Protein AF-A0A3M7M5H5-F1 (afdb_monomer_lite)

Secondary structure (DSSP, 8-state):
-EEEEE-TTSTTSEEEEE-EEEE--GGGHHHHHHHHHHHT--EEETTTEEEE--HHHIIIIIHHHHHHSPPPSGGGHHHH-

InterPro domains:
  IPR004860 Homing endonuclease, LAGLIDADG domain [PF00961] (9-81)
  IPR027434 Homing endonuclease [G3DSA:3.10.28.10] (1-81)
  IPR027434 Homing endonuclease [SSF55608] (13-80)
  IPR051289 LAGLIDADG Homing Endonuclease [PTHR36181] (14-81)

Foldseek 3Di:
DWDWDADPVDPVRTDIWDKDKDFADLVVLVVLVVVCVVQVAADDDPSTMGMHGPPCSCVVGVLVVCVVVPDDDPCSVVSVD

Structure (mmCIF, N/CA/C/O backbone):
data_AF-A0A3M7M5H5-F1
#
_entry.id   AF-A0A3M7M5H5-F1
#
loop_
_atom_site.group_PDB
_atom_site.id
_atom_site.type_symbol
_atom_site.label_atom_id
_atom_site.label_alt_id
_atom_site.label_comp_id
_atom_site.label_asym_id
_atom_site.label_entity_id
_atom_site.label_seq_id
_atom_site.pdbx_PDB_ins_code
_atom_site.Cartn_x
_atom_site.Cartn_y
_atom_site.Cartn_z
_atom_site.occupancy
_atom_site.B_iso_or_equiv
_atom_site.auth_seq_id
_atom_site.auth_comp_id
_atom_site.auth_asym_id
_atom_site.auth_atom_id
_atom_site.pdbx_PDB_model_num
ATOM 1 N N . MET A 1 1 ? -1.021 -6.128 -4.383 1.00 85.56 1 MET A N 1
ATOM 2 C CA . MET A 1 1 ? -0.943 -6.602 -5.786 1.00 85.56 1 MET A CA 1
ATOM 3 C C . MET A 1 1 ? 0.497 -6.515 -6.240 1.00 85.56 1 MET A C 1
ATOM 5 O O . MET A 1 1 ? 1.089 -5.452 -6.082 1.00 85.56 1 MET A O 1
ATOM 9 N N . VAL A 1 2 ? 1.018 -7.586 -6.833 1.00 92.00 2 VAL A N 1
ATOM 10 C CA . VAL A 1 2 ? 2.354 -7.627 -7.439 1.00 92.00 2 VAL A CA 1
ATOM 11 C C . VAL A 1 2 ? 2.200 -7.813 -8.949 1.00 92.00 2 VAL A C 1
ATOM 13 O O . VAL A 1 2 ? 1.353 -8.589 -9.391 1.00 92.00 2 VAL A O 1
ATOM 16 N N . LYS A 1 3 ? 2.969 -7.080 -9.758 1.00 92.94 3 LYS A N 1
ATOM 17 C CA . LYS A 1 3 ? 3.062 -7.290 -11.211 1.00 92.94 3 LYS A CA 1
ATOM 18 C C . LYS A 1 3 ? 4.512 -7.266 -11.665 1.00 92.94 3 LYS A C 1
ATOM 20 O O . LYS A 1 3 ? 5.308 -6.498 -11.137 1.00 92.94 3 LYS A O 1
ATOM 25 N N . LEU A 1 4 ? 4.822 -8.016 -12.715 1.00 93.62 4 LEU A N 1
ATOM 26 C CA . LEU A 1 4 ? 6.052 -7.837 -13.479 1.00 93.62 4 LEU A CA 1
ATOM 27 C C . LEU A 1 4 ? 5.793 -6.846 -14.613 1.00 93.62 4 LEU A C 1
ATOM 29 O O . LEU A 1 4 ? 4.848 -7.001 -15.386 1.00 93.62 4 LEU A O 1
ATOM 33 N N . ARG A 1 5 ? 6.621 -5.808 -14.703 1.00 93.25 5 ARG A N 1
ATOM 34 C CA . ARG A 1 5 ? 6.620 -4.852 -15.808 1.00 93.25 5 ARG A CA 1
ATOM 35 C C . ARG A 1 5 ? 7.873 -5.087 -16.636 1.00 93.25 5 ARG A C 1
ATOM 37 O O . ARG A 1 5 ? 8.960 -4.694 -16.221 1.00 93.25 5 ARG A O 1
ATOM 44 N N . VAL A 1 6 ? 7.693 -5.722 -17.790 1.00 95.62 6 VAL A N 1
ATOM 45 C CA . VAL A 1 6 ? 8.767 -5.972 -18.760 1.00 95.62 6 VAL A CA 1
ATOM 46 C C . VAL A 1 6 ? 9.304 -4.640 -19.278 1.00 95.62 6 VAL A C 1
ATOM 48 O O . VAL A 1 6 ? 8.529 -3.720 -19.556 1.00 95.62 6 VAL A O 1
ATOM 51 N N . SER A 1 7 ? 10.626 -4.515 -19.340 1.00 94.94 7 SER A N 1
ATOM 52 C CA . SER A 1 7 ? 11.311 -3.339 -19.867 1.00 94.94 7 SER A CA 1
ATOM 53 C C . SER A 1 7 ? 12.788 -3.636 -20.096 1.00 94.94 7 SER A C 1
ATOM 55 O O . SER A 1 7 ? 13.479 -4.088 -19.185 1.00 94.94 7 SER A O 1
ATOM 57 N N . ASP A 1 8 ? 13.280 -3.259 -21.273 1.00 94.75 8 ASP A N 1
ATOM 58 C CA . ASP A 1 8 ? 14.687 -3.423 -21.662 1.00 94.75 8 ASP A CA 1
ATOM 59 C C . ASP A 1 8 ? 15.632 -2.445 -20.945 1.00 94.75 8 ASP A C 1
ATOM 61 O O . ASP A 1 8 ? 16.849 -2.574 -21.023 1.00 94.75 8 ASP A O 1
ATOM 65 N N . ALA A 1 9 ? 15.086 -1.470 -20.206 1.00 94.88 9 ALA A N 1
ATOM 66 C CA . ALA A 1 9 ? 15.874 -0.537 -19.400 1.00 94.88 9 ALA A CA 1
ATOM 67 C C . ALA A 1 9 ? 16.519 -1.201 -18.169 1.00 94.88 9 ALA A C 1
ATOM 69 O O . ALA A 1 9 ? 17.383 -0.603 -17.530 1.00 94.88 9 ALA A O 1
ATOM 70 N N . TYR A 1 10 ? 16.091 -2.415 -17.813 1.00 94.25 10 TYR A N 1
ATOM 71 C CA . TYR A 1 10 ? 16.591 -3.160 -16.663 1.00 94.25 10 TYR A CA 1
ATOM 72 C C . TYR A 1 10 ? 17.308 -4.423 -17.133 1.00 94.25 10 TYR A C 1
ATOM 74 O O . TYR A 1 10 ? 16.787 -5.167 -17.960 1.00 94.25 10 TYR A O 1
ATOM 82 N N . SER A 1 11 ? 18.466 -4.722 -16.542 1.00 94.69 11 SER A N 1
ATOM 83 C CA . SER A 1 11 ? 19.266 -5.916 -16.866 1.00 94.69 11 SER A CA 1
ATOM 84 C C . SER A 1 11 ? 18.520 -7.238 -16.645 1.00 94.69 11 SER A C 1
ATOM 86 O O . SER A 1 11 ? 18.809 -8.225 -17.311 1.00 94.69 11 SER A O 1
ATOM 88 N N . ALA A 1 12 ? 17.535 -7.251 -15.746 1.00 94.38 12 ALA A N 1
ATOM 89 C CA . ALA A 1 12 ? 16.658 -8.392 -15.491 1.00 94.38 12 ALA A CA 1
ATOM 90 C C . ALA A 1 12 ? 15.488 -8.518 -16.494 1.00 94.38 12 ALA A C 1
ATOM 92 O O . ALA A 1 12 ? 14.601 -9.345 -16.295 1.00 94.38 12 ALA A O 1
ATOM 93 N N . GLY A 1 13 ? 15.430 -7.677 -17.535 1.00 95.69 13 GLY A N 1
ATOM 94 C CA . GLY A 1 13 ? 14.336 -7.648 -18.515 1.00 95.69 13 GLY A CA 1
ATOM 95 C C . GLY A 1 13 ? 13.051 -6.979 -18.008 1.00 95.69 13 GLY A C 1
ATOM 96 O O . GLY A 1 13 ? 12.009 -7.036 -18.663 1.00 95.69 13 GLY A O 1
ATOM 97 N N . GLY A 1 14 ? 13.085 -6.343 -16.835 1.00 95.56 14 GLY A N 1
ATOM 98 C CA . GLY A 1 14 ? 11.954 -5.603 -16.287 1.00 95.56 14 GLY A CA 1
ATOM 99 C C . GLY A 1 14 ? 12.111 -5.243 -14.815 1.00 95.56 14 GLY A C 1
ATOM 100 O O . GLY A 1 14 ? 13.194 -5.335 -14.239 1.00 95.56 14 GLY A O 1
ATOM 101 N N . ARG A 1 15 ? 10.998 -4.838 -14.199 1.00 93.44 15 ARG A N 1
ATOM 102 C CA . ARG A 1 15 ? 10.908 -4.542 -12.764 1.00 93.44 15 ARG A CA 1
ATOM 103 C C . ARG A 1 15 ? 9.655 -5.131 -12.130 1.00 93.44 15 ARG A C 1
ATOM 105 O O . ARG A 1 15 ? 8.619 -5.264 -12.784 1.00 93.44 15 ARG A O 1
ATOM 112 N N . VAL A 1 16 ? 9.730 -5.394 -10.831 1.00 92.94 16 VAL A N 1
ATOM 113 C CA . VAL A 1 16 ? 8.560 -5.705 -10.004 1.00 92.94 16 VAL A CA 1
ATOM 114 C C . VAL A 1 16 ? 7.821 -4.402 -9.672 1.00 92.94 16 VAL A C 1
ATOM 116 O O . VAL A 1 16 ? 8.431 -3.370 -9.387 1.00 92.94 16 VAL A O 1
ATOM 119 N N . ASP A 1 17 ? 6.496 -4.429 -9.758 1.00 92.31 17 ASP A N 1
ATOM 120 C CA . ASP A 1 17 ? 5.592 -3.325 -9.441 1.00 92.31 17 ASP A CA 1
ATOM 121 C C . ASP A 1 17 ? 4.657 -3.779 -8.314 1.00 92.31 17 ASP A C 1
ATOM 123 O O . ASP A 1 17 ? 3.760 -4.601 -8.524 1.00 92.31 17 ASP A O 1
ATOM 127 N N . LEU A 1 18 ? 4.893 -3.259 -7.110 1.00 94.38 18 LEU A N 1
ATOM 128 C CA . LEU A 1 18 ? 4.075 -3.505 -5.925 1.00 94.38 18 LEU A CA 1
ATOM 129 C C . LEU A 1 18 ? 3.061 -2.370 -5.767 1.00 94.38 18 LEU A C 1
ATOM 131 O O . LEU A 1 18 ? 3.402 -1.194 -5.892 1.00 94.38 18 LEU A O 1
ATOM 135 N N . ALA A 1 19 ? 1.809 -2.710 -5.476 1.00 94.44 19 ALA A N 1
ATOM 136 C CA . ALA A 1 19 ? 0.793 -1.718 -5.160 1.00 94.44 19 ALA A CA 1
ATOM 137 C C . ALA A 1 19 ? -0.159 -2.192 -4.061 1.00 94.44 19 ALA A C 1
ATOM 139 O O . ALA A 1 19 ? -0.711 -3.300 -4.134 1.00 94.44 19 ALA A O 1
ATOM 140 N N . PHE A 1 20 ? -0.425 -1.296 -3.113 1.00 95.25 20 PHE A N 1
ATOM 141 C CA . PHE A 1 20 ? -1.601 -1.358 -2.255 1.00 95.25 20 PHE A CA 1
ATOM 142 C C . PHE A 1 20 ? -2.753 -0.624 -2.945 1.00 95.25 20 PHE A C 1
ATOM 144 O O . PHE A 1 20 ? -2.589 0.505 -3.416 1.00 95.25 20 PHE A O 1
ATOM 151 N N . VAL A 1 21 ? -3.904 -1.287 -3.055 1.00 94.44 21 VAL A N 1
ATOM 152 C CA . VAL A 1 21 ? -5.088 -0.756 -3.738 1.00 94.44 21 VAL A CA 1
ATOM 153 C C . VAL A 1 21 ? -6.317 -1.048 -2.893 1.00 94.44 21 VAL A C 1
ATOM 155 O O . VAL A 1 21 ? -6.575 -2.205 -2.559 1.00 94.44 21 VAL A O 1
ATOM 158 N N . LEU A 1 22 ? -7.085 -0.003 -2.601 1.00 93.94 22 LEU A N 1
ATOM 159 C CA . LEU A 1 22 ? -8.414 -0.095 -2.018 1.00 93.94 22 LEU A CA 1
ATOM 160 C C . LEU A 1 22 ? -9.414 0.520 -2.998 1.00 93.94 22 LEU A C 1
ATOM 162 O O . LEU A 1 22 ? -9.359 1.716 -3.288 1.00 93.94 22 LEU A O 1
ATOM 166 N N . THR A 1 23 ? -10.327 -0.305 -3.497 1.00 93.44 23 THR A N 1
ATOM 167 C CA . THR A 1 23 ? -11.395 0.119 -4.405 1.00 93.44 23 THR A CA 1
ATOM 168 C C . THR A 1 23 ? -12.677 0.339 -3.614 1.00 93.44 23 THR A C 1
ATOM 170 O O . THR A 1 23 ? -13.047 -0.496 -2.791 1.00 93.44 23 THR A O 1
ATOM 173 N N . GLN A 1 24 ? -13.369 1.442 -3.881 1.00 93.25 24 GLN A N 1
ATOM 174 C CA . GLN A 1 24 ? -14.659 1.756 -3.280 1.00 93.25 24 GLN A CA 1
ATOM 175 C C . GLN A 1 24 ? -15.581 2.444 -4.293 1.00 93.25 24 GLN A C 1
ATOM 177 O O . GLN A 1 24 ? -15.136 3.025 -5.286 1.00 93.25 24 GLN A O 1
ATOM 182 N N . HIS A 1 25 ? -16.890 2.374 -4.056 1.00 92.81 25 HIS A N 1
ATOM 183 C CA . HIS A 1 25 ? -17.864 3.122 -4.842 1.00 92.81 25 HIS A CA 1
ATOM 184 C C . HIS A 1 25 ? -17.588 4.633 -4.773 1.00 92.81 25 HIS A C 1
ATOM 186 O O . HIS A 1 25 ? -17.257 5.1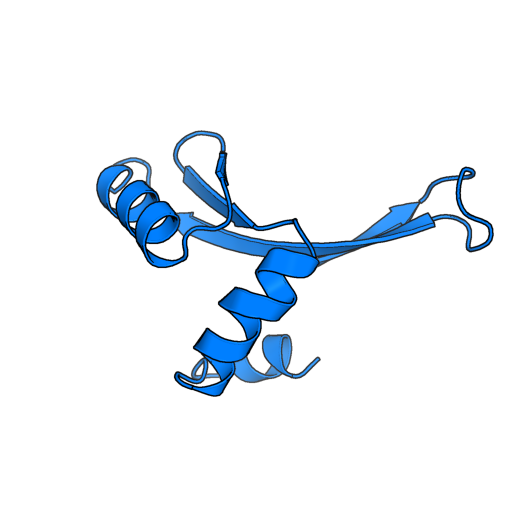74 -3.721 1.00 92.81 25 HIS A O 1
ATOM 192 N N . SER A 1 26 ? -17.840 5.353 -5.868 1.00 90.44 26 SER A N 1
ATOM 193 C CA . SER A 1 26 ? -17.605 6.806 -5.964 1.00 90.44 26 SER A CA 1
ATOM 194 C C . SER A 1 26 ? -18.433 7.655 -4.990 1.00 90.44 26 SER A C 1
ATOM 196 O O . SER A 1 26 ? -18.164 8.843 -4.832 1.00 90.44 26 SER A O 1
ATOM 198 N N . ARG 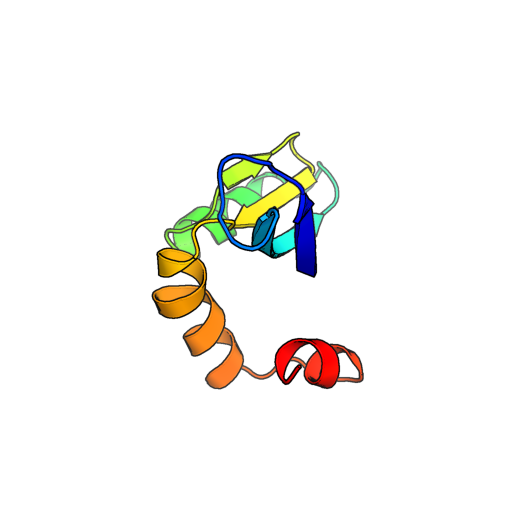A 1 27 ? -19.429 7.051 -4.327 1.00 92.69 27 ARG A N 1
ATOM 199 C CA . ARG A 1 27 ? -20.252 7.717 -3.304 1.00 92.69 27 ARG A CA 1
ATOM 200 C C . ARG A 1 27 ? -19.435 8.016 -2.044 1.00 92.69 27 ARG A C 1
ATOM 202 O O . ARG A 1 27 ? -19.699 9.004 -1.376 1.00 92.69 27 ARG A O 1
ATOM 209 N N . ASP A 1 28 ? -18.412 7.202 -1.779 1.00 91.69 28 ASP A N 1
ATOM 210 C CA . ASP A 1 28 ? -17.556 7.283 -0.592 1.00 91.69 28 ASP A CA 1
ATOM 211 C C . ASP A 1 28 ? -16.212 7.950 -0.914 1.00 91.69 28 ASP A C 1
ATOM 213 O O . ASP A 1 28 ? -15.175 7.648 -0.322 1.00 91.69 28 ASP A O 1
ATOM 217 N N . LEU A 1 29 ? -16.206 8.881 -1.872 1.00 89.75 29 LEU A N 1
ATOM 218 C CA . LEU A 1 29 ? -15.001 9.630 -2.228 1.00 89.75 29 LEU A CA 1
ATOM 219 C C . LEU A 1 29 ? -14.409 10.373 -1.018 1.00 89.75 29 LEU A C 1
ATOM 221 O O . LEU A 1 29 ? -13.191 10.504 -0.918 1.00 89.75 29 LEU A O 1
ATOM 225 N N . SER A 1 30 ? -15.253 10.855 -0.102 1.00 91.25 30 SER A N 1
ATOM 226 C CA . SER A 1 30 ? -14.820 11.474 1.155 1.00 91.25 30 SER A CA 1
ATOM 227 C C . SER A 1 30 ? -14.013 10.503 2.017 1.00 91.25 30 SER A C 1
ATOM 229 O O . SER A 1 30 ? -12.931 10.864 2.466 1.00 91.25 30 SER A O 1
ATOM 231 N N . LEU A 1 31 ? -14.472 9.256 2.170 1.00 91.88 31 LEU A N 1
ATOM 232 C CA . LEU A 1 31 ? -13.750 8.215 2.904 1.00 91.88 31 LEU A CA 1
ATOM 233 C C . LEU A 1 31 ? -12.389 7.920 2.264 1.00 91.88 31 LEU A C 1
ATOM 235 O O . LEU A 1 31 ? -11.386 7.835 2.966 1.00 91.88 31 LEU A O 1
ATOM 239 N N . ILE A 1 32 ? -12.337 7.808 0.933 1.00 91.00 32 ILE A N 1
ATOM 240 C CA . ILE A 1 32 ? -11.080 7.592 0.203 1.00 91.00 32 ILE A CA 1
ATOM 241 C C . ILE A 1 32 ? -10.077 8.724 0.457 1.00 91.00 32 ILE A C 1
ATOM 243 O O . ILE A 1 32 ? -8.895 8.452 0.659 1.00 91.00 32 ILE A O 1
ATOM 247 N N . LYS A 1 33 ? -10.538 9.981 0.487 1.00 89.00 33 LYS A N 1
ATOM 248 C CA . LYS A 1 33 ? -9.688 11.132 0.828 1.00 89.00 33 LYS A CA 1
ATOM 249 C C . LYS A 1 33 ? -9.183 11.049 2.267 1.00 89.00 33 LYS A C 1
ATOM 251 O O . LYS A 1 33 ? -7.982 11.143 2.480 1.00 89.00 33 LYS A O 1
ATOM 256 N N . CYS A 1 34 ? -10.069 10.763 3.223 1.00 92.12 34 CYS A N 1
ATOM 257 C CA . CYS A 1 34 ? -9.679 10.596 4.623 1.00 92.12 34 CYS A CA 1
ATOM 258 C C . CYS A 1 34 ? -8.647 9.479 4.816 1.00 92.12 34 CYS A C 1
ATOM 260 O O . CYS A 1 34 ? -7.766 9.615 5.654 1.00 92.12 34 CYS A O 1
ATOM 262 N N . LEU A 1 35 ? -8.725 8.387 4.050 1.00 91.75 35 LEU A N 1
ATOM 263 C CA . LEU A 1 35 ? -7.730 7.314 4.108 1.00 91.75 35 LEU A CA 1
ATOM 264 C C . LEU A 1 35 ? -6.371 7.751 3.554 1.00 91.75 35 LEU A C 1
ATOM 266 O O . LEU A 1 35 ? -5.350 7.394 4.133 1.00 91.75 35 LEU A O 1
ATOM 270 N N . ALA A 1 36 ? -6.350 8.533 2.472 1.00 89.75 36 ALA A N 1
ATOM 271 C CA . ALA A 1 36 ? -5.106 9.091 1.948 1.00 89.75 36 ALA A CA 1
ATOM 272 C C . ALA A 1 36 ? -4.433 10.024 2.964 1.00 89.75 36 ALA A C 1
ATOM 274 O O . ALA A 1 36 ? -3.232 9.905 3.196 1.00 89.75 36 ALA A O 1
ATOM 275 N N . ASP A 1 37 ? -5.217 10.875 3.628 1.00 92.94 37 ASP A N 1
ATOM 276 C CA . ASP A 1 37 ? -4.723 11.749 4.694 1.00 92.94 37 ASP A CA 1
ATOM 277 C C . ASP A 1 37 ? -4.243 10.929 5.905 1.00 92.94 37 ASP A C 1
ATOM 279 O O . ASP A 1 37 ? -3.146 11.150 6.418 1.00 92.94 37 ASP A O 1
ATOM 283 N N . TYR A 1 38 ? -5.028 9.927 6.321 1.00 95.12 38 TYR A N 1
ATOM 284 C CA . TYR A 1 38 ? -4.725 9.054 7.458 1.00 95.12 38 TYR A CA 1
ATOM 285 C C . TYR A 1 38 ? -3.415 8.287 7.278 1.00 95.12 38 TYR A C 1
ATOM 287 O O . TYR A 1 38 ? -2.592 8.244 8.189 1.00 95.12 38 TYR A O 1
ATOM 295 N N . PHE A 1 39 ? -3.205 7.693 6.102 1.00 93.81 39 PHE A N 1
ATOM 296 C CA . PHE A 1 39 ? -1.951 7.013 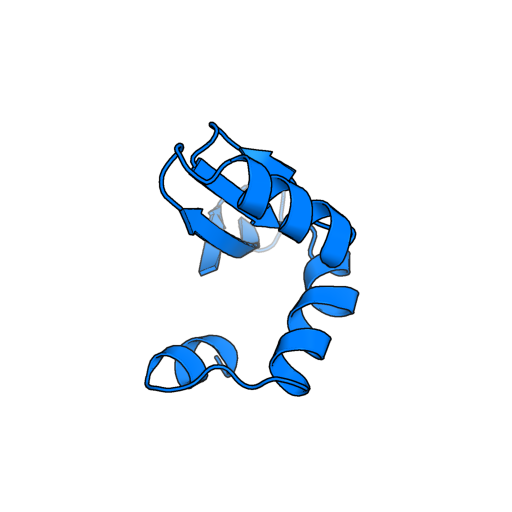5.795 1.00 93.81 39 PHE A CA 1
ATOM 297 C C . PHE A 1 39 ? -0.832 7.991 5.421 1.00 93.81 39 PHE A C 1
ATOM 299 O O . PHE A 1 39 ? 0.329 7.595 5.406 1.00 93.81 39 PHE A O 1
ATOM 306 N N . SER A 1 40 ? -1.152 9.255 5.119 1.00 92.88 40 SER A N 1
ATOM 307 C CA . SER A 1 40 ? -0.198 10.244 4.595 1.00 92.88 40 SER A CA 1
ATOM 308 C C . SER A 1 40 ? 0.603 9.711 3.396 1.00 92.88 40 SER A C 1
ATOM 310 O O . SER A 1 40 ? 1.765 10.062 3.193 1.00 92.88 40 SER A O 1
ATOM 312 N N . CYS A 1 41 ? -0.008 8.818 2.614 1.00 92.12 41 CYS A N 1
ATOM 313 C CA . CYS A 1 41 ? 0.616 8.134 1.491 1.00 92.12 41 CYS A CA 1
ATOM 314 C C . CYS A 1 41 ? -0.428 7.742 0.445 1.00 92.12 41 CYS A C 1
ATOM 316 O O . CYS A 1 41 ? -1.629 7.748 0.715 1.00 92.12 41 CYS A O 1
ATOM 318 N N . GLY A 1 42 ? 0.028 7.372 -0.753 1.00 86.81 42 GLY A N 1
ATOM 319 C CA . GLY A 1 42 ? -0.856 7.010 -1.857 1.00 86.81 42 GLY A CA 1
ATOM 320 C C . GLY A 1 42 ? -1.607 8.190 -2.481 1.00 86.81 42 GLY A C 1
ATOM 321 O O . GLY A 1 42 ? -1.533 9.338 -2.056 1.00 86.81 42 GLY A O 1
ATOM 322 N N . GLN A 1 43 ? -2.302 7.906 -3.578 1.00 84.75 43 GLN A N 1
ATOM 323 C CA . GLN A 1 43 ? -3.016 8.900 -4.375 1.00 84.75 43 GLN A CA 1
ATOM 324 C C . GLN A 1 43 ? -4.397 8.375 -4.760 1.00 84.75 43 GLN A C 1
ATOM 326 O O . GLN A 1 43 ? -4.604 7.166 -4.918 1.00 84.75 43 GLN A O 1
ATOM 331 N N . PHE A 1 44 ? -5.340 9.296 -4.954 1.00 79.94 44 PHE A N 1
ATOM 332 C CA . PHE A 1 44 ? -6.655 8.974 -5.492 1.00 79.94 44 PHE A CA 1
ATOM 333 C C . PHE A 1 44 ? -6.585 8.918 -7.023 1.00 79.94 44 PHE A C 1
ATOM 335 O O . PHE A 1 44 ? -6.181 9.877 -7.677 1.00 79.94 44 PHE A O 1
ATOM 342 N N . TYR A 1 45 ? -7.002 7.798 -7.610 1.00 67.69 45 TYR A N 1
ATOM 343 C CA . TYR A 1 45 ? -7.129 7.658 -9.062 1.00 67.69 45 TYR A CA 1
ATOM 344 C C . TYR A 1 45 ? -8.599 7.439 -9.433 1.00 67.69 45 TYR A C 1
ATOM 346 O O . TYR A 1 45 ? -9.301 6.613 -8.845 1.00 67.69 45 TYR A O 1
ATOM 354 N N . THR A 1 46 ? -9.084 8.165 -10.446 1.00 66.75 46 THR A N 1
ATOM 355 C CA . THR A 1 46 ? -10.387 7.925 -11.111 1.00 66.75 46 THR A CA 1
ATOM 356 C C . THR A 1 46 ? -11.628 7.883 -10.195 1.00 66.75 46 THR A C 1
ATOM 358 O O . THR A 1 46 ? -12.637 7.280 -10.550 1.00 66.75 46 THR A O 1
ATOM 361 N N . TYR A 1 47 ? -11.576 8.530 -9.023 1.00 67.62 47 TYR A N 1
ATOM 362 C CA . TYR A 1 47 ? -12.663 8.619 -8.026 1.00 67.62 47 TYR A CA 1
ATOM 363 C C . TYR A 1 47 ? -13.153 7.291 -7.420 1.00 67.62 47 TYR A C 1
ATOM 365 O O . TYR A 1 47 ? -14.181 7.278 -6.746 1.00 67.62 47 TYR A O 1
ATOM 373 N N . LYS A 1 48 ? -12.446 6.181 -7.655 1.00 80.94 48 LYS A N 1
ATOM 374 C CA . LYS A 1 48 ? -12.859 4.841 -7.199 1.00 80.94 48 LYS A CA 1
ATOM 375 C C . LYS A 1 48 ? -11.774 4.089 -6.441 1.00 80.94 48 LYS A C 1
ATOM 377 O O . LYS A 1 48 ? -12.068 3.071 -5.825 1.00 80.94 48 LYS A O 1
ATOM 382 N N . GLU A 1 49 ? -10.530 4.556 -6.495 1.00 89.81 49 GLU A N 1
ATOM 383 C CA . GLU A 1 49 ? -9.398 3.828 -5.932 1.00 89.81 49 GLU A CA 1
ATOM 384 C C . GLU A 1 49 ? -8.501 4.742 -5.104 1.00 89.81 49 GLU A C 1
ATOM 386 O O . GLU A 1 49 ? -8.040 5.784 -5.581 1.00 89.81 49 GLU A O 1
ATOM 391 N N . PHE A 1 50 ? -8.206 4.297 -3.886 1.00 92.38 50 PHE A N 1
ATOM 392 C CA . PHE A 1 50 ? -7.001 4.684 -3.170 1.00 92.38 50 PHE A CA 1
ATOM 393 C C . PHE A 1 50 ? -5.865 3.761 -3.606 1.00 92.38 50 PHE A C 1
ATOM 395 O O . PHE A 1 50 ? -5.996 2.534 -3.530 1.00 92.38 50 PHE A O 1
ATOM 402 N N . LYS A 1 51 ? -4.753 4.333 -4.072 1.00 93.44 51 LYS A N 1
ATOM 403 C CA . LYS A 1 51 ? -3.631 3.553 -4.592 1.00 93.44 51 LYS A CA 1
ATOM 404 C C . LYS A 1 51 ? -2.288 4.091 -4.127 1.00 93.44 51 LYS A C 1
ATOM 406 O O . LYS A 1 51 ? -1.909 5.205 -4.477 1.00 93.44 51 LYS A O 1
ATOM 411 N N . CYS A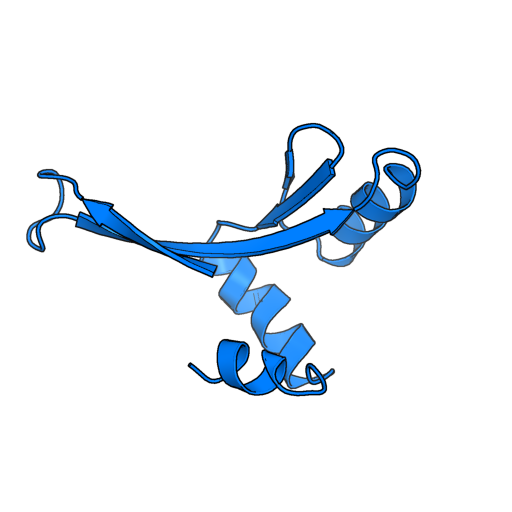 1 52 ? -1.523 3.249 -3.441 1.00 94.81 52 CYS A N 1
ATOM 412 C CA . CYS A 1 52 ? -0.125 3.502 -3.110 1.00 94.81 52 CYS A CA 1
ATOM 413 C C . CYS A 1 52 ? 0.771 2.579 -3.948 1.00 94.81 52 CYS A C 1
ATOM 415 O O . CYS A 1 52 ? 0.598 1.360 -3.930 1.00 94.81 52 CYS A O 1
ATOM 417 N N . ARG A 1 53 ? 1.679 3.166 -4.742 1.00 93.62 53 ARG A N 1
ATOM 418 C CA . ARG A 1 53 ? 2.662 2.438 -5.579 1.00 93.62 53 ARG A CA 1
ATOM 419 C C . ARG A 1 53 ? 4.111 2.726 -5.198 1.00 93.62 53 ARG A C 1
ATOM 421 O O . ARG A 1 53 ? 5.015 2.068 -5.700 1.00 93.62 53 ARG A O 1
ATOM 428 N N . ASN A 1 54 ? 4.342 3.755 -4.390 1.00 94.44 54 ASN A N 1
ATOM 429 C CA . ASN A 1 54 ? 5.682 4.100 -3.956 1.00 94.44 54 ASN A CA 1
ATOM 430 C C . ASN A 1 54 ? 6.156 3.022 -2.978 1.00 94.44 54 ASN A C 1
ATOM 432 O O . ASN A 1 54 ? 5.544 2.823 -1.932 1.00 94.44 54 ASN A O 1
ATOM 436 N N . PHE A 1 55 ? 7.233 2.321 -3.329 1.00 94.25 55 PHE A N 1
ATOM 437 C CA . PHE A 1 55 ? 7.754 1.233 -2.508 1.00 94.25 55 PHE A CA 1
ATOM 438 C C . PHE A 1 55 ? 8.109 1.698 -1.092 1.00 94.25 55 PHE A C 1
ATOM 440 O O . PHE A 1 55 ? 7.786 1.007 -0.132 1.00 94.25 55 PHE A O 1
ATOM 447 N N . LYS A 1 56 ? 8.709 2.888 -0.960 1.00 95.81 56 LYS A N 1
ATOM 448 C CA . LYS A 1 56 ? 9.082 3.454 0.339 1.00 95.81 56 LYS A CA 1
ATOM 449 C C . LYS A 1 56 ? 7.852 3.661 1.224 1.00 95.81 56 LYS A C 1
ATOM 451 O O . LYS A 1 56 ? 7.835 3.201 2.354 1.00 95.81 56 LYS A O 1
ATOM 456 N N . GLU A 1 57 ? 6.799 4.270 0.684 1.00 95.88 57 GLU A N 1
ATOM 457 C CA . GLU A 1 57 ? 5.533 4.477 1.405 1.00 95.88 57 GLU A CA 1
ATOM 458 C C . GLU A 1 57 ? 4.852 3.152 1.779 1.00 95.88 57 GLU A C 1
ATOM 460 O O . GLU A 1 57 ? 4.312 3.006 2.873 1.00 95.88 57 GLU A O 1
ATOM 465 N N . ILE A 1 58 ? 4.887 2.150 0.895 1.00 96.31 58 ILE A N 1
ATOM 466 C CA . ILE A 1 58 ? 4.345 0.825 1.217 1.00 96.31 58 ILE A CA 1
ATOM 467 C C . ILE A 1 58 ? 5.133 0.196 2.372 1.00 96.31 58 ILE A C 1
ATOM 469 O O . ILE A 1 58 ? 4.525 -0.316 3.309 1.00 96.31 58 ILE A O 1
ATOM 473 N N . TYR A 1 59 ? 6.461 0.258 2.319 1.00 96.44 59 TYR A N 1
ATOM 474 C CA . TYR A 1 59 ? 7.346 -0.352 3.306 1.00 96.44 59 TYR A CA 1
ATOM 475 C C . TYR A 1 59 ? 7.307 0.355 4.668 1.00 96.44 59 TYR A C 1
ATOM 477 O O . TYR A 1 59 ? 7.309 -0.303 5.702 1.00 96.44 59 TYR A O 1
ATOM 485 N N . GLU A 1 60 ? 7.249 1.687 4.683 1.00 97.38 60 GLU A N 1
ATOM 486 C CA . GLU A 1 60 ? 7.312 2.490 5.911 1.00 97.38 60 GLU A CA 1
ATOM 487 C C . GLU A 1 60 ? 5.934 2.746 6.540 1.00 97.38 60 GLU A C 1
ATOM 489 O O . GLU A 1 60 ? 5.852 2.999 7.740 1.00 97.38 60 GLU A O 1
ATOM 494 N N . THR A 1 61 ? 4.847 2.672 5.764 1.00 96.81 61 THR A N 1
ATOM 495 C CA . THR A 1 61 ? 3.497 3.007 6.246 1.00 96.81 61 THR A CA 1
ATOM 496 C C . THR A 1 61 ? 2.543 1.818 6.190 1.00 96.81 61 THR A C 1
ATOM 498 O O . THR A 1 61 ? 1.980 1.424 7.211 1.00 96.81 61 THR A O 1
ATOM 501 N N . ILE A 1 62 ? 2.337 1.239 5.003 1.00 96.81 62 ILE A N 1
ATOM 502 C CA . ILE A 1 62 ? 1.282 0.235 4.792 1.00 96.81 62 ILE A CA 1
ATOM 503 C C . ILE A 1 62 ? 1.641 -1.100 5.454 1.00 96.81 62 ILE A C 1
ATOM 505 O O . ILE A 1 62 ? 0.809 -1.688 6.144 1.00 96.81 62 ILE A O 1
ATOM 509 N N . LEU A 1 63 ? 2.878 -1.568 5.272 1.00 96.75 63 LEU A N 1
ATOM 510 C CA . LEU A 1 63 ? 3.364 -2.820 5.847 1.00 96.75 63 LEU A CA 1
ATOM 511 C C . LEU A 1 63 ? 3.295 -2.796 7.391 1.00 96.75 63 LEU A C 1
ATOM 513 O O . LEU A 1 63 ? 2.639 -3.675 7.952 1.00 96.75 63 LEU A O 1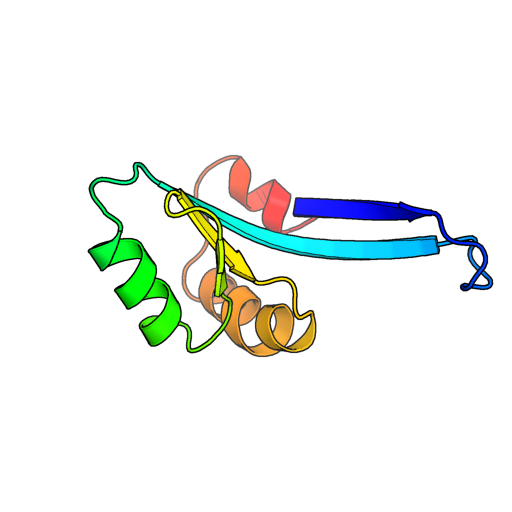
ATOM 517 N N . PRO A 1 64 ? 3.831 -1.782 8.105 1.00 98.00 64 PRO A N 1
ATOM 518 C CA . PRO A 1 64 ? 3.711 -1.705 9.562 1.00 98.00 64 PRO A CA 1
ATOM 519 C C . PRO A 1 64 ? 2.267 -1.633 10.062 1.00 98.00 64 PRO A C 1
ATOM 521 O O . PRO A 1 64 ? 1.952 -2.207 11.106 1.00 98.00 64 PRO A O 1
ATOM 524 N N . PHE A 1 65 ? 1.374 -0.960 9.327 1.00 97.88 65 PHE A N 1
ATOM 525 C CA . PHE A 1 65 ? -0.038 -0.880 9.696 1.00 97.88 65 PHE A CA 1
ATOM 526 C C . PHE A 1 65 ? -0.689 -2.265 9.735 1.00 97.88 65 PHE A C 1
ATOM 528 O O . PHE A 1 65 ? -1.316 -2.605 10.736 1.00 97.88 65 PHE A O 1
ATOM 535 N N . PHE A 1 66 ? -0.509 -3.077 8.691 1.00 97.56 66 PHE A N 1
ATOM 536 C CA . PHE A 1 66 ? -1.113 -4.410 8.624 1.00 97.56 66 PHE A CA 1
ATOM 537 C C . PHE A 1 66 ? -0.357 -5.472 9.432 1.00 97.56 66 PHE A C 1
ATOM 539 O O . PHE A 1 66 ? -0.952 -6.481 9.791 1.00 97.56 66 PHE A O 1
ATOM 546 N N . LEU A 1 67 ? 0.901 -5.232 9.818 1.00 97.75 67 LEU A N 1
ATOM 547 C CA . LEU A 1 67 ? 1.560 -6.030 10.861 1.00 97.75 67 LEU A CA 1
ATOM 548 C C . LEU A 1 67 ? 0.943 -5.772 12.246 1.00 97.75 67 LEU A C 1
ATOM 550 O O . LEU A 1 67 ? 0.775 -6.701 13.033 1.00 97.75 67 LEU A O 1
ATOM 554 N N . LYS A 1 68 ? 0.582 -4.517 12.547 1.00 98.31 68 LYS A N 1
ATOM 555 C CA . LYS A 1 68 ? -0.077 -4.143 13.809 1.00 98.31 68 LYS A CA 1
ATOM 556 C C . LYS A 1 68 ? -1.560 -4.520 13.840 1.00 98.31 68 LYS A C 1
ATOM 558 O O . LYS A 1 68 ? -2.070 -4.902 14.892 1.00 98.31 68 LYS A O 1
ATOM 563 N N . TYR A 1 69 ? -2.247 -4.385 12.710 1.00 97.94 69 TYR A N 1
ATOM 564 C CA . TYR A 1 69 ? -3.669 -4.677 12.537 1.00 97.94 69 TYR A CA 1
ATOM 565 C C . TYR A 1 69 ? -3.841 -5.719 11.420 1.00 97.94 69 TYR A C 1
ATOM 567 O O . TYR A 1 69 ? -4.068 -5.344 10.265 1.00 97.94 69 TYR A O 1
ATOM 575 N N . PRO A 1 70 ? -3.707 -7.019 11.743 1.00 97.50 70 PRO A N 1
ATOM 576 C CA . PRO A 1 70 ? -3.642 -8.083 10.747 1.00 97.50 70 PRO A CA 1
ATOM 577 C C . PRO A 1 70 ? -4.861 -8.154 9.833 1.00 97.50 70 PRO A C 1
ATOM 579 O O . PRO A 1 70 ? -6.008 -8.012 10.267 1.00 97.50 70 PRO A O 1
ATOM 582 N N . ILE A 1 71 ? -4.604 -8.443 8.556 1.00 97.50 71 ILE A N 1
ATOM 583 C CA . ILE A 1 71 ? -5.652 -8.806 7.602 1.00 97.50 71 ILE A CA 1
ATOM 584 C C . ILE A 1 71 ? -6.246 -10.149 8.034 1.00 97.50 71 ILE A C 1
ATOM 586 O O . ILE A 1 71 ? -5.522 -11.079 8.374 1.00 97.50 71 ILE A O 1
ATOM 590 N N . LEU A 1 72 ? -7.574 -10.250 8.011 1.00 96.62 72 LEU A N 1
ATOM 591 C CA . LEU A 1 72 ? -8.291 -11.464 8.389 1.00 96.62 72 LEU A CA 1
ATOM 592 C C . LEU A 1 72 ? -8.694 -12.293 7.163 1.00 96.62 72 LEU A C 1
ATOM 594 O O . LEU 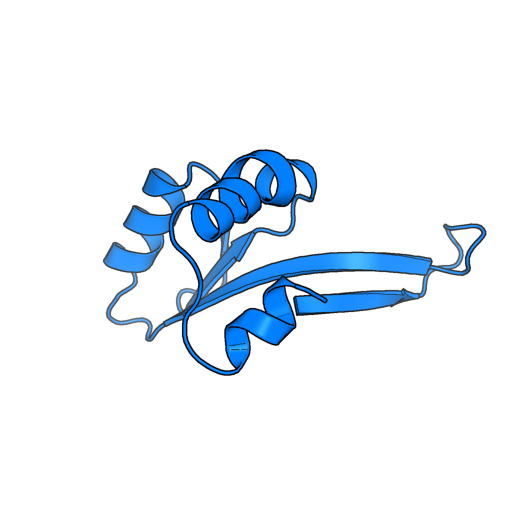A 1 72 ? -8.894 -11.770 6.063 1.00 96.62 72 LEU A O 1
ATOM 598 N N . GLY A 1 73 ? -8.894 -13.592 7.384 1.00 97.19 73 GLY A N 1
ATOM 599 C CA . GLY A 1 73 ? -9.346 -14.532 6.360 1.00 97.19 73 GLY A CA 1
ATOM 600 C C . GLY A 1 73 ? -8.257 -14.887 5.346 1.00 97.19 73 GLY A C 1
ATOM 601 O O . GLY A 1 73 ? -7.076 -14.664 5.574 1.00 97.19 73 GLY A O 1
ATOM 602 N N . VAL A 1 74 ? -8.656 -15.448 4.201 1.00 97.50 74 VAL A N 1
ATOM 603 C CA . VAL A 1 74 ? -7.719 -16.002 3.200 1.00 97.50 74 VAL A CA 1
ATOM 604 C C . VAL A 1 74 ? -6.738 -14.955 2.656 1.00 97.50 74 VAL A C 1
ATOM 606 O O . VAL A 1 74 ? -5.616 -15.300 2.309 1.00 97.50 74 VAL A O 1
ATOM 609 N N . LYS A 1 75 ? -7.127 -13.675 2.660 1.00 95.81 75 LYS A N 1
ATOM 610 C CA . LYS A 1 75 ? -6.309 -12.557 2.175 1.00 95.81 75 LYS A CA 1
ATOM 611 C C . LYS A 1 75 ? -5.093 -12.249 3.059 1.00 95.81 75 LYS A C 1
ATOM 613 O O . LYS A 1 75 ? -4.221 -11.504 2.628 1.00 95.81 75 LYS A O 1
ATOM 618 N N . SER A 1 76 ? -5.020 -12.797 4.276 1.00 97.06 76 SER A N 1
ATOM 619 C CA . SER A 1 76 ? -3.802 -12.705 5.090 1.00 97.06 76 SER A CA 1
ATOM 620 C C . SER A 1 76 ? -2.628 -13.409 4.407 1.00 97.06 76 SER A C 1
ATOM 622 O O . SER A 1 76 ? -1.514 -12.907 4.456 1.00 97.06 76 SER A O 1
ATOM 624 N N . LYS A 1 77 ? -2.897 -14.509 3.690 1.00 97.06 77 LYS A N 1
ATOM 625 C CA . LYS A 1 77 ? -1.884 -15.257 2.938 1.00 97.06 77 LYS A CA 1
ATOM 626 C C . LYS A 1 77 ? -1.281 -14.405 1.823 1.00 97.06 77 LYS A C 1
ATOM 628 O O . LYS A 1 77 ? -0.072 -14.295 1.742 1.00 97.06 77 LYS A O 1
ATOM 633 N N . ASP A 1 78 ? -2.120 -13.676 1.082 1.00 95.75 78 ASP A N 1
ATOM 634 C CA . ASP A 1 78 ? -1.661 -12.746 0.035 1.00 95.75 78 ASP A CA 1
ATOM 635 C C . ASP A 1 78 ? -0.764 -11.606 0.569 1.00 95.75 78 ASP A C 1
ATOM 637 O O . ASP A 1 78 ? -0.132 -10.900 -0.216 1.00 95.75 78 ASP A O 1
ATOM 641 N N . PHE A 1 79 ? -0.804 -11.324 1.875 1.00 95.88 79 PHE A N 1
ATOM 642 C CA . PHE A 1 79 ? 0.049 -10.322 2.522 1.00 95.88 79 PHE A CA 1
ATOM 643 C C . PHE A 1 79 ? 1.357 -10.918 3.055 1.00 95.88 79 PHE A C 1
ATOM 645 O O . PHE A 1 79 ? 2.332 -10.185 3.205 1.00 95.88 79 PHE A O 1
ATOM 652 N N . GLU A 1 80 ? 1.360 -12.216 3.356 1.00 94.75 80 GLU A N 1
ATOM 653 C CA . GLU A 1 80 ? 2.534 -12.975 3.796 1.00 94.75 80 GLU A CA 1
ATOM 654 C C . GLU A 1 80 ? 3.407 -13.453 2.617 1.00 94.75 80 GLU A C 1
ATOM 656 O O . GLU A 1 80 ? 4.589 -13.723 2.834 1.00 94.75 80 GLU A O 1
ATOM 661 N N . ASP A 1 81 ? 2.837 -13.529 1.406 1.00 91.81 81 ASP A N 1
ATOM 662 C CA . ASP A 1 81 ? 3.510 -13.851 0.131 1.00 91.81 81 ASP A CA 1
ATOM 663 C C . ASP A 1 81 ? 4.476 -12.749 -0.361 1.00 91.81 81 ASP A C 1
ATOM 665 O O . ASP A 1 81 ? 5.608 -13.100 -0.779 1.00 91.81 81 ASP A O 1
#

Radius of gyration: 14.34 Å; chains: 1; bounding box: 40×28×36 Å

Organism: NCBI:txid1302712

pLDDT: mean 92.74, std 6.06, range [66.75, 98.31]

Sequence (81 aa):
MVKLRVSDAYSAGGRVDLAFVLTQHSRDLSLIKCLADYFSCGQFYTYKEFKCRNFKEIYETILPFFLKYPILGVKSKDFED